Protein AF-A0A660PBT2-F1 (afdb_monomer)

Solvent-accessible surface area (backbone atoms only — not comparable to full-atom values): 9672 Å² total; per-residue (Å²): 134,88,85,89,77,84,87,72,85,77,88,74,72,76,68,72,79,71,69,75,68,74,78,84,64,90,79,69,83,82,86,80,59,94,47,61,68,48,78,77,46,76,43,75,43,94,53,51,32,32,40,33,37,34,35,23,51,47,51,82,91,56,85,65,24,87,35,78,47,79,46,64,66,68,56,82,66,53,62,42,23,28,67,65,77,88,58,73,48,76,65,19,50,52,43,50,53,28,32,79,67,71,78,39,70,79,58,74,47,63,26,38,22,74,86,74,74,42,80,37,44,43,15,41,12,26,76,41,75,70,54,66,53,76,65,25,50,54,46,50,54,29,34,81,69,67,74,33,96,66,76,29,65,34,90,56,42,99

Sequence (158 aa):
MKITGLILFIMFYLTAISSAQPPDTLWTGAYGGNDAEQGWAVQQTSGGGYVIAGYTLSFGAGIRDVYLVRVGYPCDYVPGDINGDDNVMGNDVTYGVRYFKGIGPQPPDSCWNDSTSSWLYSAGDVNGSCTFMGNDITFLVGYFKGCNPEILWCPQTP

Radius of gyration: 25.02 Å; Cα contacts (8 Å, |Δi|>4): 255; chains: 1; bounding box: 71×41×83 Å

Mean predicted aligned error: 12.57 Å

pLDDT: mean 84.74, std 16.57, range [39.84, 98.56]

Nearest PDB structures (foldseek):
  7coc-assembly1_A  TM=2.942E-01  e=2.340E+00  Homo sapiens
  4ycx-assembly1_A  TM=2.358E-01  e=1.720E+00  Homo sapiens
  7coa-assembly1_A  TM=2.779E-01  e=3.830E+00  Homo sapiens
  7ktk-assembly1_A  TM=2.520E-01  e=4.606E+00  Homo sapiens

Structure (mmCIF, N/CA/C/O backbone):
data_AF-A0A660PBT2-F1
#
_entry.id   AF-A0A660PBT2-F1
#
loop_
_atom_site.group_PDB
_atom_site.id
_atom_site.type_symbol
_atom_site.label_atom_id
_atom_site.label_alt_id
_atom_site.label_comp_id
_atom_site.label_asym_id
_atom_site.label_entity_id
_atom_site.label_seq_id
_atom_site.pdbx_PDB_ins_code
_atom_site.Cartn_x
_atom_site.Cartn_y
_atom_site.Cartn_z
_atom_site.occupancy
_atom_site.B_iso_or_equiv
_atom_site.auth_seq_id
_atom_site.auth_comp_id
_atom_site.auth_asym_id
_atom_site.auth_atom_id
_atom_site.pdbx_PDB_model_num
ATOM 1 N N . MET A 1 1 ? 48.757 -25.153 51.890 1.00 39.84 1 MET A N 1
ATOM 2 C CA . MET A 1 1 ? 48.231 -26.469 51.468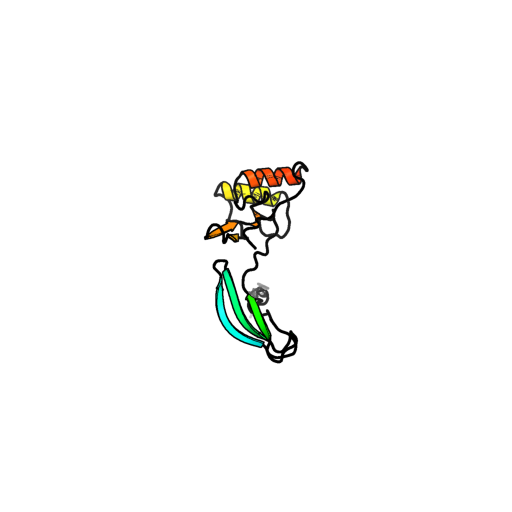 1.00 39.84 1 MET A CA 1
ATOM 3 C C . MET A 1 1 ? 46.741 -26.526 51.788 1.00 39.84 1 MET A C 1
ATOM 5 O O . MET A 1 1 ? 46.449 -26.717 52.953 1.00 39.84 1 MET A O 1
ATOM 9 N N . LYS A 1 2 ? 45.884 -26.363 50.754 1.00 41.84 2 LYS A N 1
ATOM 10 C CA . LYS A 1 2 ? 44.447 -26.744 50.629 1.00 41.84 2 LYS A CA 1
ATOM 11 C C . LYS A 1 2 ? 43.485 -26.100 51.671 1.00 41.84 2 LYS A C 1
ATOM 13 O O . LYS A 1 2 ? 43.839 -25.979 52.824 1.00 41.84 2 LYS A O 1
ATOM 18 N N . ILE A 1 3 ? 42.264 -25.636 51.400 1.00 47.97 3 ILE A N 1
ATOM 19 C CA . ILE A 1 3 ? 41.203 -26.031 50.466 1.00 47.97 3 ILE A CA 1
ATOM 20 C C . ILE A 1 3 ? 40.334 -24.774 50.213 1.00 47.97 3 ILE A C 1
ATOM 22 O O . ILE A 1 3 ? 39.713 -24.277 51.145 1.00 47.97 3 ILE A O 1
ATOM 26 N N . THR A 1 4 ? 40.233 -24.286 48.977 1.00 51.09 4 THR A N 1
ATOM 27 C CA . THR A 1 4 ? 39.098 -23.460 48.511 1.00 51.09 4 THR A CA 1
ATOM 28 C C . THR A 1 4 ? 38.606 -24.077 47.212 1.00 51.09 4 THR A C 1
ATOM 30 O O . THR A 1 4 ? 38.947 -23.665 46.108 1.00 51.09 4 THR A O 1
ATOM 33 N N . GLY A 1 5 ? 37.886 -25.185 47.363 1.00 44.69 5 GLY A N 1
ATOM 34 C CA . GLY A 1 5 ? 37.136 -25.779 46.273 1.00 44.69 5 GLY A CA 1
ATOM 35 C C . GLY A 1 5 ? 35.812 -25.048 46.073 1.00 44.69 5 GLY A C 1
ATOM 36 O O . GLY A 1 5 ? 35.212 -24.559 47.025 1.00 44.69 5 GLY A O 1
ATOM 37 N N . LEU A 1 6 ? 35.330 -25.126 44.835 1.00 48.94 6 LEU A N 1
ATOM 38 C CA . LEU A 1 6 ? 33.913 -25.337 44.555 1.00 48.94 6 LEU A CA 1
ATOM 39 C C . LEU A 1 6 ? 32.977 -24.115 44.653 1.00 48.94 6 LEU A C 1
ATOM 41 O O . LEU A 1 6 ? 31.923 -24.191 45.271 1.00 48.94 6 LEU A O 1
ATOM 45 N N . ILE A 1 7 ? 33.276 -23.041 43.917 1.00 52.88 7 ILE A N 1
ATOM 46 C CA . ILE A 1 7 ? 32.208 -22.336 43.180 1.00 52.88 7 ILE A CA 1
ATOM 47 C C . ILE A 1 7 ? 32.493 -22.532 41.694 1.00 52.88 7 ILE A C 1
ATOM 49 O O . ILE A 1 7 ? 33.157 -21.764 41.005 1.00 52.88 7 ILE A O 1
ATOM 53 N N . LEU A 1 8 ? 32.068 -23.719 41.290 1.00 43.28 8 LEU A N 1
ATOM 54 C CA . LEU A 1 8 ? 31.865 -24.212 39.948 1.00 43.28 8 LEU A CA 1
ATOM 55 C C . LEU A 1 8 ? 30.892 -23.279 39.200 1.00 43.28 8 LEU A C 1
ATOM 57 O O . LEU A 1 8 ? 29.884 -22.898 39.781 1.00 43.28 8 LEU A O 1
ATOM 61 N N . PHE A 1 9 ? 31.166 -23.023 37.913 1.00 48.69 9 PHE A N 1
ATOM 62 C CA . PHE A 1 9 ? 30.182 -22.652 36.881 1.00 48.69 9 PHE A CA 1
ATOM 63 C C . PHE A 1 9 ? 29.418 -21.345 37.164 1.00 48.69 9 PHE A C 1
ATOM 65 O O . PHE A 1 9 ? 28.465 -21.294 37.922 1.00 48.69 9 PHE A O 1
ATOM 72 N N . ILE A 1 10 ? 29.742 -20.231 36.524 1.00 51.91 10 ILE A N 1
ATOM 73 C CA . ILE A 1 10 ? 29.279 -19.955 35.165 1.00 51.91 10 ILE A CA 1
ATOM 74 C C . ILE A 1 10 ? 30.181 -18.823 34.658 1.00 51.91 10 ILE A C 1
ATOM 76 O O . ILE A 1 10 ? 30.029 -17.659 35.022 1.00 51.91 10 ILE A O 1
ATOM 80 N N . MET A 1 11 ? 31.148 -19.173 33.812 1.00 54.03 11 MET A N 1
ATOM 81 C CA . MET A 1 11 ? 31.610 -18.250 32.783 1.00 54.03 11 MET A CA 1
ATOM 82 C C . MET A 1 11 ? 30.399 -18.025 31.878 1.00 54.03 11 MET A C 1
ATOM 84 O O . MET A 1 11 ? 30.191 -18.773 30.924 1.00 54.03 11 MET A O 1
ATOM 88 N N . PHE A 1 12 ? 29.556 -17.044 32.206 1.00 52.22 12 PHE A N 1
ATOM 89 C CA . PHE A 1 12 ? 28.614 -16.502 31.238 1.00 52.22 12 PHE A CA 1
ATOM 90 C C . PHE A 1 12 ? 29.477 -15.694 30.271 1.00 52.22 12 PHE A C 1
ATOM 92 O O . PHE A 1 12 ? 29.606 -14.476 30.373 1.00 52.22 12 PHE A O 1
ATOM 99 N N . TYR A 1 13 ? 30.146 -16.403 29.358 1.00 48.06 13 TYR A N 1
ATOM 100 C CA . TYR A 1 13 ? 30.407 -15.834 28.054 1.00 48.06 13 TYR A CA 1
ATOM 101 C C . TYR A 1 13 ? 29.027 -15.411 27.571 1.00 48.06 13 TYR A C 1
ATOM 103 O O . TYR A 1 13 ? 28.220 -16.253 27.181 1.00 48.06 13 TYR A O 1
ATOM 111 N N . LEU A 1 14 ? 28.725 -14.115 27.666 1.00 51.47 14 LEU A N 1
ATOM 112 C CA . LEU A 1 14 ? 27.764 -13.513 26.766 1.00 51.47 14 LEU A CA 1
ATOM 113 C C . LEU A 1 14 ? 28.344 -13.768 25.378 1.00 51.47 14 LEU A C 1
ATOM 115 O O . LEU A 1 14 ? 29.091 -12.958 24.836 1.00 51.47 14 LEU A O 1
ATOM 119 N N . THR A 1 15 ? 28.043 -14.937 24.812 1.00 54.66 15 THR A N 1
ATOM 120 C CA . THR A 1 15 ? 27.916 -15.039 23.375 1.00 54.66 15 THR A CA 1
ATOM 121 C C . THR A 1 15 ? 26.881 -13.982 23.075 1.00 54.66 15 THR A C 1
ATOM 123 O O . THR A 1 15 ? 25.715 -14.138 23.446 1.00 54.66 15 THR A O 1
ATOM 126 N N . ALA A 1 16 ? 27.336 -12.852 22.533 1.00 57.62 16 ALA A N 1
ATOM 127 C CA . ALA A 1 16 ? 26.450 -11.939 21.856 1.00 57.62 16 ALA A CA 1
ATOM 128 C C . ALA A 1 16 ? 25.537 -12.839 21.031 1.00 57.62 16 ALA A C 1
ATOM 130 O O . ALA A 1 16 ? 26.016 -13.613 20.196 1.00 57.62 16 ALA A O 1
ATOM 131 N N . ILE 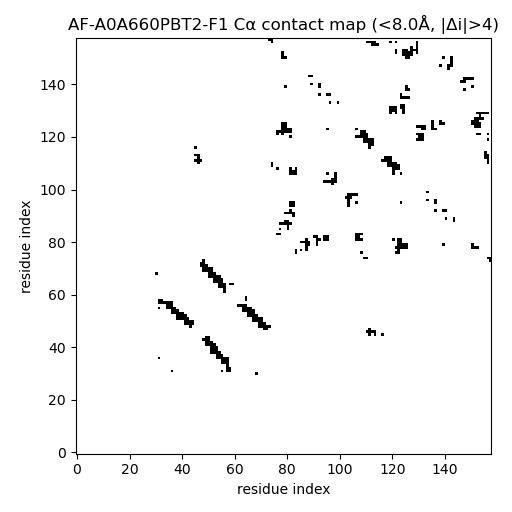A 1 17 ? 24.248 -12.834 21.361 1.00 59.53 17 ILE A N 1
ATOM 132 C CA . ILE A 1 17 ? 23.252 -13.346 20.446 1.00 59.53 17 ILE A CA 1
ATOM 133 C C . ILE A 1 17 ? 23.421 -12.393 19.274 1.00 59.53 17 ILE A C 1
ATOM 135 O O . ILE A 1 17 ? 22.925 -11.269 19.304 1.00 59.53 17 ILE A O 1
ATOM 139 N N . SER A 1 18 ? 24.247 -12.784 18.303 1.00 56.50 18 SER A N 1
ATOM 140 C CA . SER A 1 18 ? 24.145 -12.243 16.969 1.00 56.50 18 SER A CA 1
ATOM 141 C C . SER A 1 18 ? 22.731 -12.628 16.594 1.00 56.50 18 SER A C 1
ATOM 143 O O . SER A 1 18 ? 22.460 -13.769 16.229 1.00 56.50 18 SER A O 1
ATOM 145 N N . SER A 1 19 ? 21.797 -11.697 16.782 1.00 54.41 19 SER A N 1
ATOM 146 C CA . SER A 1 19 ? 20.643 -11.685 15.919 1.00 54.41 19 SER A CA 1
ATOM 147 C C . SER A 1 19 ? 21.266 -11.672 14.533 1.00 54.41 19 SER A C 1
ATOM 149 O O . SER A 1 19 ? 21.976 -10.732 14.165 1.00 54.41 19 SER A O 1
ATOM 151 N N . ALA A 1 20 ? 21.156 -12.794 13.826 1.00 57.06 20 ALA A N 1
ATOM 1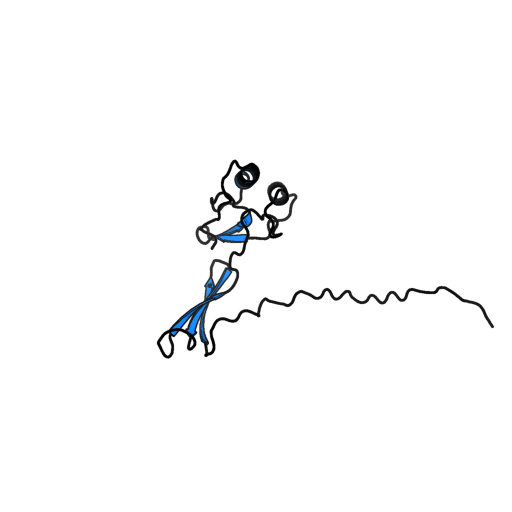52 C CA . ALA A 1 20 ? 21.322 -12.767 12.395 1.00 57.06 20 ALA A CA 1
ATOM 153 C C . ALA A 1 20 ? 20.294 -11.731 11.953 1.00 57.06 20 ALA A C 1
ATOM 155 O O . ALA A 1 20 ? 19.091 -11.981 12.029 1.00 57.06 20 ALA A O 1
ATOM 156 N N . GLN A 1 21 ? 20.756 -10.515 11.660 1.00 52.41 21 GLN A N 1
ATOM 157 C CA . GLN A 1 21 ? 19.900 -9.564 10.985 1.00 52.41 21 GLN A CA 1
ATOM 158 C C . GLN A 1 21 ? 19.458 -10.293 9.715 1.00 52.41 21 GLN A C 1
ATOM 160 O O . GLN A 1 21 ? 20.313 -10.934 9.082 1.00 52.41 21 GLN A O 1
ATOM 165 N N . PRO A 1 22 ? 18.155 -10.304 9.388 1.00 55.53 22 PRO A N 1
ATOM 166 C CA . PRO A 1 22 ? 17.732 -10.831 8.102 1.00 55.53 22 PRO A CA 1
ATOM 167 C C . PRO A 1 22 ? 18.623 -10.197 7.022 1.00 55.53 22 PRO A C 1
ATOM 169 O O . PRO A 1 22 ? 19.044 -9.047 7.200 1.00 55.53 22 PRO A O 1
ATOM 172 N N . PRO A 1 23 ? 18.997 -10.943 5.966 1.00 55.22 23 PRO A N 1
ATOM 173 C CA . PRO A 1 23 ? 19.828 -10.402 4.901 1.00 55.22 23 PRO A CA 1
ATOM 174 C C . PRO A 1 23 ? 19.301 -9.030 4.484 1.00 55.22 23 PRO A C 1
ATOM 176 O O . PRO A 1 23 ? 18.091 -8.870 4.346 1.00 55.22 23 PRO A O 1
ATOM 179 N N . ASP A 1 24 ? 20.186 -8.050 4.314 1.00 58.38 24 ASP A N 1
ATOM 180 C CA . ASP A 1 24 ? 19.798 -6.756 3.759 1.00 58.38 24 ASP A CA 1
ATOM 181 C C . ASP A 1 24 ? 19.334 -6.980 2.311 1.00 58.38 24 ASP A C 1
ATOM 183 O O . ASP A 1 24 ? 20.136 -7.081 1.381 1.00 58.38 24 ASP A O 1
ATOM 187 N N . THR A 1 25 ? 18.026 -7.165 2.133 1.00 61.84 25 THR A N 1
ATOM 188 C CA . THR A 1 25 ? 17.387 -7.407 0.835 1.00 61.84 25 THR A CA 1
ATOM 189 C C . THR A 1 25 ? 17.145 -6.112 0.067 1.00 61.84 25 THR A C 1
ATOM 191 O O . THR A 1 25 ? 16.600 -6.150 -1.033 1.00 61.84 25 THR A O 1
ATOM 194 N N . LEU A 1 26 ? 17.562 -4.957 0.603 1.00 61.28 26 LEU A N 1
ATOM 195 C CA . LEU A 1 26 ? 17.314 -3.648 -0.003 1.00 61.28 26 LEU A CA 1
ATOM 196 C C . LEU A 1 26 ? 17.986 -3.496 -1.384 1.00 61.28 26 LEU A C 1
ATOM 198 O O . LEU A 1 26 ? 17.550 -2.683 -2.194 1.00 61.28 26 LEU A O 1
ATOM 202 N N . TRP A 1 27 ? 19.014 -4.302 -1.678 1.00 72.31 27 TRP A N 1
ATOM 203 C CA . TRP A 1 27 ? 19.817 -4.228 -2.908 1.00 72.31 27 TRP A CA 1
ATOM 204 C C . TRP A 1 27 ? 19.832 -5.514 -3.742 1.00 72.31 27 TRP A C 1
ATOM 206 O O . TRP A 1 27 ? 20.752 -5.732 -4.528 1.00 72.31 27 TRP A O 1
ATOM 216 N N . THR A 1 28 ? 18.838 -6.389 -3.585 1.00 73.25 28 THR A N 1
ATOM 217 C CA . THR A 1 28 ? 18.826 -7.693 -4.276 1.00 73.25 28 THR A CA 1
ATOM 218 C C . THR A 1 28 ? 17.975 -7.725 -5.548 1.00 73.25 28 THR A C 1
ATOM 220 O O . THR A 1 28 ? 17.959 -8.741 -6.240 1.00 73.25 28 THR A O 1
ATOM 223 N N . GLY A 1 29 ? 17.288 -6.631 -5.893 1.00 75.19 29 GLY A N 1
ATOM 224 C CA . GLY A 1 29 ? 16.464 -6.548 -7.101 1.00 75.19 29 GLY A CA 1
ATOM 225 C C . GLY A 1 29 ? 17.293 -6.414 -8.383 1.00 75.19 29 GLY A C 1
ATOM 226 O O . GLY A 1 29 ? 18.130 -5.520 -8.492 1.00 75.19 29 GLY A O 1
ATOM 227 N N . ALA A 1 30 ? 17.017 -7.264 -9.374 1.00 86.62 30 ALA A N 1
ATOM 228 C CA . ALA A 1 30 ? 17.562 -7.161 -10.727 1.00 86.62 30 ALA A CA 1
ATOM 229 C C . ALA A 1 30 ? 16.426 -6.909 -11.730 1.00 86.62 30 ALA A C 1
ATOM 231 O O . ALA A 1 30 ? 15.392 -7.573 -11.680 1.00 86.62 30 ALA A O 1
ATOM 232 N N . TYR A 1 31 ? 16.631 -5.955 -12.639 1.00 87.69 31 TYR A N 1
ATOM 233 C CA . TYR A 1 31 ? 15.662 -5.563 -13.664 1.00 87.69 31 TYR A CA 1
ATOM 234 C C . TYR A 1 31 ? 16.343 -5.640 -15.025 1.00 87.69 31 TYR A C 1
ATOM 236 O O . TYR A 1 31 ? 17.301 -4.910 -15.267 1.00 87.69 31 TYR A O 1
ATOM 244 N N . GLY A 1 32 ? 15.872 -6.531 -15.890 1.00 92.00 32 GLY A N 1
ATOM 245 C CA . GLY A 1 32 ? 16.573 -6.872 -17.124 1.00 92.00 32 GLY A CA 1
ATOM 246 C C . GLY A 1 32 ? 16.421 -8.345 -17.477 1.00 92.00 32 GLY A C 1
ATOM 247 O O . GLY A 1 32 ? 15.690 -9.079 -16.806 1.00 92.00 32 GLY A O 1
ATOM 248 N N . GLY A 1 33 ? 17.101 -8.762 -18.541 1.00 92.44 33 GLY A N 1
ATOM 249 C CA . GLY A 1 33 ? 17.176 -10.160 -18.968 1.00 92.44 33 GLY A CA 1
ATOM 250 C C . GLY A 1 33 ? 18.620 -10.644 -19.079 1.00 92.44 33 GLY A C 1
ATOM 251 O O . GLY A 1 33 ? 19.436 -10.384 -18.202 1.00 92.44 33 GLY A O 1
ATOM 252 N N . ASN A 1 34 ? 18.922 -11.411 -20.127 1.00 94.19 34 ASN A N 1
ATOM 253 C CA . ASN A 1 34 ? 20.245 -12.022 -20.304 1.00 94.19 34 ASN A CA 1
ATOM 254 C C . ASN A 1 34 ? 21.279 -11.087 -20.952 1.00 94.19 34 ASN 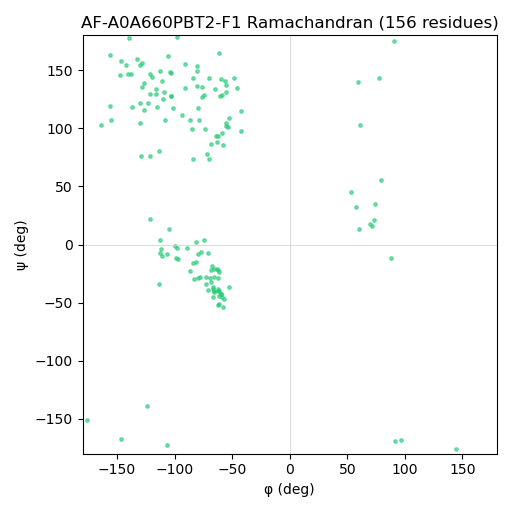A C 1
ATOM 256 O O . ASN A 1 34 ? 22.471 -11.392 -20.912 1.00 94.19 34 ASN A O 1
ATOM 260 N N . ASP A 1 35 ? 20.830 -9.991 -21.561 1.00 94.75 35 ASP A N 1
ATOM 261 C CA . ASP A 1 35 ? 21.671 -9.000 -22.226 1.00 94.75 35 ASP A CA 1
ATOM 262 C C . ASP A 1 35 ? 21.750 -7.710 -21.388 1.00 94.75 35 ASP A C 1
ATOM 264 O O . ASP A 1 35 ? 21.337 -7.679 -20.234 1.00 94.75 35 ASP A O 1
ATOM 268 N N . ALA A 1 36 ? 22.357 -6.643 -21.921 1.00 93.81 36 ALA A N 1
ATOM 269 C CA . ALA A 1 36 ? 22.621 -5.434 -21.140 1.00 93.81 36 ALA A CA 1
ATOM 270 C C . ALA A 1 36 ? 21.430 -4.462 -21.071 1.00 93.81 36 ALA A C 1
ATOM 272 O O . ALA A 1 36 ? 20.771 -4.169 -22.070 1.00 93.81 36 ALA A O 1
ATOM 273 N N . GLU A 1 37 ? 21.258 -3.832 -19.913 1.00 95.69 37 GLU A N 1
ATOM 274 C CA . GLU A 1 37 ? 20.399 -2.668 -19.702 1.00 95.69 37 GLU A CA 1
ATOM 275 C C . GLU A 1 37 ? 21.236 -1.431 -19.383 1.00 95.69 37 GLU A C 1
ATOM 277 O O . GLU A 1 37 ? 22.296 -1.504 -18.758 1.00 95.69 37 GLU A O 1
ATOM 282 N N . GLN A 1 38 ? 20.737 -0.260 -19.777 1.00 95.25 38 GLN A N 1
ATOM 283 C CA . GLN A 1 38 ? 21.345 1.004 -19.385 1.00 95.25 38 GLN A CA 1
ATOM 284 C C . GLN A 1 38 ? 20.279 2.022 -18.988 1.00 95.25 38 GLN A C 1
ATOM 286 O O . GLN A 1 38 ? 19.476 2.437 -19.821 1.00 95.25 38 GLN A O 1
ATOM 291 N N . GLY A 1 39 ? 20.319 2.473 -17.732 1.00 95.06 39 GLY A N 1
ATOM 292 C CA . GLY A 1 39 ? 19.531 3.607 -17.240 1.00 95.06 39 GLY A CA 1
ATOM 293 C C . GLY A 1 39 ? 20.178 4.947 -17.603 1.00 95.06 39 GLY A C 1
ATOM 294 O O . GLY A 1 39 ? 21.393 5.106 -17.490 1.00 95.06 39 GLY A O 1
ATOM 295 N N . TRP A 1 40 ? 19.378 5.907 -18.065 1.00 96.38 40 TRP A N 1
ATOM 296 C CA . TRP A 1 40 ? 19.813 7.250 -18.482 1.00 96.38 40 TRP A CA 1
ATOM 297 C C . TRP A 1 40 ? 19.274 8.357 -17.584 1.00 96.38 40 TRP A C 1
ATOM 299 O O . TRP A 1 40 ? 19.949 9.361 -17.371 1.00 96.38 40 TRP A O 1
ATOM 309 N N . ALA A 1 41 ? 18.061 8.184 -17.072 1.00 96.56 41 ALA A N 1
ATOM 310 C CA . ALA A 1 41 ? 17.427 9.141 -16.186 1.00 96.56 41 ALA A CA 1
ATOM 311 C C . ALA A 1 41 ? 16.730 8.406 -15.049 1.00 96.56 41 ALA A C 1
ATOM 313 O O . ALA A 1 41 ? 16.194 7.315 -15.240 1.00 96.56 41 ALA A O 1
ATOM 314 N N . VAL A 1 42 ? 16.725 9.035 -13.880 1.00 94.56 42 VAL A N 1
ATOM 315 C CA . VAL A 1 42 ? 15.961 8.597 -12.719 1.00 94.56 42 VAL A CA 1
ATOM 316 C C . VAL A 1 42 ? 15.146 9.774 -12.207 1.00 94.56 42 VAL A C 1
ATOM 318 O O . VAL A 1 42 ? 15.652 10.891 -12.109 1.00 94.56 42 VAL A O 1
ATOM 321 N N . GLN A 1 43 ? 13.884 9.520 -11.892 1.00 94.06 43 GLN A N 1
ATOM 322 C CA . GLN A 1 43 ? 12.972 10.496 -11.317 1.00 94.06 43 GLN A CA 1
ATOM 323 C C . GLN A 1 43 ? 12.315 9.873 -10.094 1.00 94.06 43 GLN A C 1
ATOM 325 O O . GLN A 1 43 ? 11.660 8.841 -10.211 1.00 94.06 43 GLN A O 1
ATOM 330 N N . GLN A 1 44 ? 12.472 10.496 -8.927 1.00 86.94 44 GLN A N 1
ATOM 331 C CA . GLN A 1 44 ? 11.719 10.092 -7.744 1.00 86.94 44 GLN A CA 1
ATOM 332 C C . GLN A 1 44 ? 10.229 10.350 -7.984 1.00 86.94 44 GLN A C 1
ATOM 334 O O . GLN A 1 44 ? 9.858 11.417 -8.489 1.00 86.94 44 GLN A O 1
ATOM 339 N N . THR A 1 45 ? 9.390 9.376 -7.647 1.00 79.94 45 THR A N 1
ATOM 340 C CA . THR A 1 45 ? 7.932 9.511 -7.691 1.00 79.94 45 THR A CA 1
ATOM 341 C C . THR A 1 45 ? 7.441 10.242 -6.447 1.00 79.94 45 THR A C 1
ATOM 343 O O . THR A 1 45 ? 8.022 10.115 -5.367 1.00 79.94 45 THR A O 1
ATOM 346 N N . SER A 1 46 ? 6.340 10.988 -6.582 1.00 68.69 46 SER A N 1
ATOM 347 C CA . SER A 1 46 ? 5.615 11.562 -5.437 1.00 68.69 46 SER A CA 1
ATOM 348 C C . SER A 1 46 ? 5.270 10.487 -4.408 1.00 68.69 46 SER A C 1
ATOM 350 O O . SER A 1 46 ? 5.385 10.732 -3.212 1.00 68.69 46 SER A O 1
ATOM 352 N N . GLY A 1 47 ? 4.947 9.283 -4.897 1.00 60.34 47 GLY A N 1
ATOM 353 C CA . GLY A 1 47 ? 4.535 8.142 -4.092 1.00 60.34 47 GLY A CA 1
ATOM 354 C C . GLY A 1 47 ? 5.585 7.400 -3.283 1.00 60.34 47 GLY A C 1
ATOM 355 O O . GLY A 1 47 ? 5.268 6.389 -2.669 1.00 60.34 47 GLY A O 1
ATOM 356 N N . GLY A 1 48 ? 6.829 7.874 -3.283 1.00 67.94 48 GLY A N 1
ATOM 357 C CA . GLY A 1 48 ? 7.948 7.050 -2.847 1.00 67.94 48 GLY A CA 1
ATOM 358 C C . GLY A 1 48 ? 8.340 6.061 -3.946 1.00 67.94 48 GLY A C 1
ATOM 359 O O . GLY A 1 48 ? 7.518 5.590 -4.732 1.00 67.94 48 GLY A O 1
ATOM 360 N N . GLY A 1 49 ? 9.642 5.821 -4.063 1.00 79.75 49 GLY A N 1
ATOM 361 C CA . GLY A 1 49 ? 10.227 5.114 -5.197 1.00 79.75 49 GLY A CA 1
ATOM 362 C C . GLY A 1 49 ? 10.663 6.023 -6.344 1.00 79.75 49 GLY A C 1
ATOM 363 O O . GLY A 1 49 ? 10.806 7.238 -6.197 1.00 79.75 49 GLY A O 1
ATOM 364 N N . TYR A 1 50 ? 10.980 5.401 -7.474 1.00 86.69 50 TYR A N 1
ATOM 365 C CA . TYR A 1 50 ? 11.668 5.997 -8.603 1.00 86.69 50 TYR A CA 1
ATOM 366 C C . TYR A 1 50 ? 11.197 5.374 -9.912 1.00 86.69 50 TYR A C 1
ATOM 368 O O . TYR A 1 50 ? 10.953 4.173 -10.001 1.00 86.69 50 TYR A O 1
ATOM 376 N N . VAL A 1 51 ? 11.146 6.187 -10.957 1.00 91.06 51 VAL A N 1
ATOM 377 C CA . VAL A 1 51 ? 11.084 5.728 -12.342 1.00 91.06 51 VAL A CA 1
ATOM 378 C C . VAL A 1 51 ? 12.464 5.906 -12.954 1.00 91.06 51 VAL A C 1
ATOM 380 O O . VAL A 1 51 ? 13.045 6.988 -12.889 1.00 91.06 51 VAL A O 1
ATOM 383 N N . ILE A 1 52 ? 12.981 4.843 -13.552 1.00 94.06 52 ILE A N 1
ATOM 384 C CA . ILE A 1 52 ? 14.236 4.801 -14.288 1.00 94.06 52 ILE A CA 1
ATOM 385 C C . ILE A 1 52 ? 13.887 4.625 -15.763 1.00 94.06 52 ILE A C 1
ATOM 387 O O . ILE A 1 52 ? 13.177 3.691 -16.135 1.00 94.06 52 ILE A O 1
ATOM 391 N N . ALA A 1 53 ? 14.383 5.525 -16.605 1.00 96.75 53 ALA A N 1
ATOM 392 C CA . ALA A 1 53 ? 14.226 5.456 -18.051 1.00 96.75 53 ALA A CA 1
ATOM 393 C C . ALA A 1 53 ? 15.574 5.167 -18.709 1.00 96.75 53 ALA A C 1
ATOM 395 O O . ALA A 1 53 ? 16.604 5.717 -18.306 1.00 96.75 53 ALA A O 1
ATOM 396 N N . GLY A 1 54 ? 15.566 4.327 -19.737 1.00 96.62 54 GLY A N 1
ATOM 397 C CA . GLY A 1 54 ? 16.771 3.900 -20.427 1.00 96.62 54 GLY A CA 1
ATOM 398 C C . GLY A 1 54 ? 16.469 3.013 -21.626 1.00 96.62 54 GLY A C 1
ATOM 399 O O . GLY A 1 54 ? 15.405 3.126 -22.241 1.00 96.62 54 GLY A O 1
ATOM 400 N N . TYR A 1 55 ? 17.404 2.124 -21.948 1.00 96.25 55 TYR A N 1
ATOM 401 C CA . TYR A 1 55 ? 17.196 1.094 -22.959 1.00 96.25 55 TYR A CA 1
ATOM 402 C C . TYR A 1 55 ? 17.536 -0.301 -22.431 1.00 96.25 55 TYR A C 1
ATOM 404 O O . TYR A 1 55 ? 18.343 -0.455 -21.511 1.00 96.25 55 TYR A O 1
ATOM 412 N N . THR A 1 56 ? 16.945 -1.311 -23.061 1.00 97.12 56 THR A N 1
ATOM 413 C CA . THR A 1 56 ? 17.258 -2.730 -22.864 1.00 97.12 56 THR A CA 1
ATOM 414 C C . THR A 1 56 ? 17.737 -3.344 -24.178 1.00 97.12 56 THR A C 1
ATOM 416 O O . THR A 1 56 ? 17.287 -2.954 -25.259 1.00 97.12 56 THR A O 1
ATOM 419 N N . LEU A 1 57 ? 18.696 -4.263 -24.074 1.00 96.38 57 LEU A N 1
ATOM 420 C CA . LEU A 1 57 ? 19.075 -5.195 -25.138 1.00 96.38 57 LEU A CA 1
ATOM 421 C C . LEU A 1 57 ? 18.386 -6.559 -24.967 1.00 96.38 57 LEU A C 1
ATOM 423 O O . LEU A 1 57 ? 18.421 -7.372 -25.881 1.00 96.38 57 LEU A O 1
ATOM 427 N N . SER A 1 58 ? 17.783 -6.808 -23.800 1.00 95.00 58 SER A N 1
ATOM 428 C CA . SER A 1 58 ? 17.227 -8.108 -23.414 1.00 95.00 58 SER A CA 1
ATOM 429 C C . SER A 1 58 ? 15.794 -8.340 -23.878 1.00 95.00 58 SER A C 1
ATOM 431 O O . SER A 1 58 ? 15.340 -9.483 -23.936 1.00 95.00 58 SER A O 1
ATOM 433 N N . PHE A 1 59 ? 15.047 -7.270 -24.148 1.00 92.88 59 PHE A N 1
ATOM 434 C CA . PHE A 1 59 ? 13.631 -7.328 -24.504 1.00 92.88 59 PHE A CA 1
ATOM 435 C C . PHE A 1 59 ? 13.355 -6.518 -25.769 1.00 92.88 59 PHE A C 1
ATOM 437 O O . PHE A 1 59 ? 14.038 -5.535 -26.032 1.00 92.88 59 PHE A O 1
ATOM 444 N N . GLY A 1 60 ? 12.293 -6.885 -26.490 1.00 89.88 60 GLY A N 1
ATOM 445 C CA . GLY A 1 60 ? 11.840 -6.176 -27.686 1.00 89.88 60 GLY A CA 1
ATOM 446 C C . GLY A 1 60 ? 12.345 -6.789 -28.994 1.00 89.88 60 GLY A C 1
ATOM 447 O O . GLY A 1 60 ? 12.782 -7.938 -29.031 1.00 89.88 60 GLY A O 1
ATOM 448 N N . ALA A 1 61 ? 12.165 -6.053 -30.091 1.00 86.94 61 ALA A N 1
ATOM 449 C CA . ALA A 1 61 ? 12.482 -6.509 -31.450 1.00 86.94 61 ALA A CA 1
ATOM 450 C C . ALA A 1 61 ? 13.655 -5.738 -32.079 1.00 86.94 61 ALA A C 1
ATOM 452 O O . ALA A 1 61 ? 14.091 -6.073 -33.184 1.00 86.94 61 ALA A O 1
ATOM 453 N N . GLY A 1 62 ? 14.128 -4.681 -31.419 1.00 87.31 62 GLY A N 1
ATOM 454 C CA . GLY A 1 62 ? 15.228 -3.844 -31.864 1.00 87.31 62 GLY A CA 1
ATOM 455 C C . GLY A 1 62 ? 16.554 -4.219 -31.209 1.00 87.31 62 GLY A C 1
ATOM 456 O O . GLY A 1 62 ? 16.654 -5.098 -30.364 1.00 87.31 62 GLY A O 1
ATOM 457 N N . ILE A 1 63 ? 17.608 -3.506 -31.611 1.00 86.69 63 ILE A N 1
ATOM 458 C CA . ILE A 1 63 ? 18.927 -3.597 -30.966 1.00 86.69 63 ILE A CA 1
ATOM 459 C C . ILE A 1 63 ? 19.024 -2.754 -29.694 1.00 86.69 63 ILE A C 1
ATOM 461 O O . ILE A 1 63 ? 20.009 -2.879 -28.991 1.00 86.69 63 ILE A O 1
ATOM 465 N N . ARG A 1 64 ? 18.092 -1.827 -29.457 1.00 93.69 64 ARG A N 1
ATOM 466 C CA . ARG A 1 64 ? 17.942 -1.011 -28.244 1.00 93.69 64 ARG A CA 1
ATOM 467 C C . ARG A 1 64 ? 16.484 -0.595 -28.180 1.00 93.69 64 ARG A C 1
ATOM 469 O O . ARG A 1 64 ? 16.068 0.258 -28.965 1.00 93.69 64 ARG A O 1
ATOM 476 N N . ASP A 1 65 ? 15.739 -1.180 -27.260 1.00 95.69 65 ASP A N 1
ATOM 477 C CA . ASP A 1 65 ? 14.337 -0.843 -27.045 1.00 95.69 65 ASP A CA 1
ATOM 478 C C . ASP A 1 65 ? 14.185 0.012 -25.786 1.00 95.69 65 ASP A C 1
ATOM 480 O O . ASP A 1 65 ? 14.971 -0.102 -24.843 1.00 95.69 65 ASP A O 1
ATOM 484 N N . VAL A 1 66 ? 13.197 0.911 -25.781 1.00 94.62 66 VAL A N 1
ATOM 485 C CA . VAL A 1 66 ? 12.913 1.762 -24.617 1.00 94.62 66 VAL A CA 1
ATOM 486 C C . VAL A 1 66 ? 12.560 0.872 -23.432 1.00 94.62 66 VAL A C 1
ATOM 488 O O . VAL A 1 66 ? 11.659 0.040 -23.525 1.00 94.62 66 VAL A O 1
ATOM 491 N N . TYR A 1 67 ? 13.241 1.088 -22.309 1.00 94.62 67 TYR A N 1
ATOM 492 C CA . TYR A 1 67 ? 12.985 0.364 -21.073 1.00 94.62 67 TYR A CA 1
ATOM 493 C C . TYR A 1 67 ? 12.665 1.346 -19.951 1.00 94.62 67 TYR A C 1
ATOM 495 O O . TYR A 1 67 ? 13.447 2.255 -19.656 1.00 94.62 67 TYR A O 1
ATOM 503 N N . LEU A 1 68 ? 11.482 1.179 -19.363 1.00 92.94 68 LEU A N 1
ATOM 50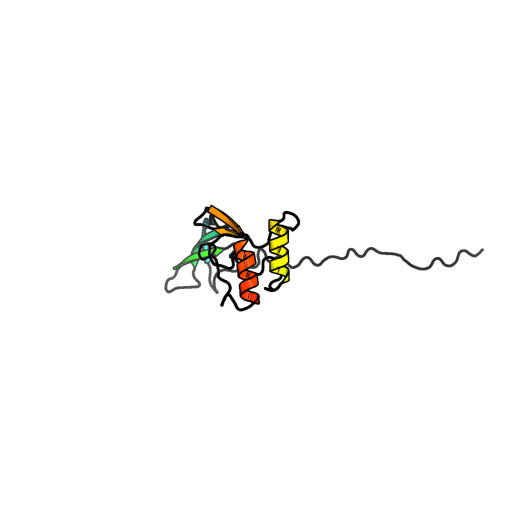4 C CA . LEU A 1 68 ? 10.998 1.969 -18.242 1.00 92.94 68 LEU A CA 1
ATOM 505 C C . LEU A 1 68 ? 10.848 1.037 -17.042 1.00 92.94 68 LEU A C 1
ATOM 507 O O . LEU A 1 68 ? 10.067 0.088 -17.090 1.00 92.94 68 LEU A O 1
ATOM 511 N N . VAL A 1 69 ? 11.591 1.310 -15.976 1.00 90.38 69 VAL A N 1
ATOM 512 C CA . VAL A 1 69 ? 11.568 0.517 -14.744 1.00 90.38 69 VAL A CA 1
ATOM 513 C C . VAL A 1 69 ? 11.049 1.395 -13.618 1.00 90.38 69 VAL A C 1
ATOM 515 O O . VAL A 1 69 ? 11.552 2.496 -13.413 1.00 90.38 69 VAL A O 1
ATOM 518 N N . ARG A 1 70 ? 10.056 0.920 -12.868 1.00 83.94 70 ARG A N 1
ATOM 519 C CA . ARG A 1 70 ? 9.625 1.549 -11.616 1.00 83.94 70 ARG A CA 1
ATOM 520 C C . ARG A 1 70 ? 10.180 0.731 -10.451 1.00 83.94 70 ARG A C 1
ATOM 522 O O . ARG A 1 70 ? 10.008 -0.482 -10.435 1.00 83.94 70 ARG A O 1
ATOM 529 N N . VAL A 1 71 ? 10.864 1.389 -9.520 1.00 80.75 71 VAL A N 1
ATOM 530 C CA . VAL A 1 71 ? 11.527 0.775 -8.356 1.00 80.75 71 VAL A CA 1
ATOM 531 C C . VAL A 1 71 ? 11.192 1.540 -7.074 1.00 80.75 71 VAL A C 1
ATOM 533 O O . VAL A 1 71 ? 10.837 2.711 -7.136 1.00 80.75 71 VAL A O 1
ATOM 536 N N . GLY A 1 72 ? 11.354 0.922 -5.905 1.00 71.25 72 GLY A N 1
ATOM 537 C CA . GLY A 1 72 ? 10.938 1.489 -4.610 1.00 71.25 72 GLY A CA 1
ATOM 538 C C . GLY A 1 72 ? 9.509 1.097 -4.238 1.00 71.25 72 GLY A C 1
ATOM 539 O O . GLY A 1 72 ? 8.884 0.413 -5.034 1.00 71.25 72 GLY A O 1
ATOM 540 N N . TYR A 1 73 ? 9.051 1.478 -3.035 1.00 65.44 73 TYR A N 1
ATOM 541 C CA . TYR A 1 73 ? 7.857 0.933 -2.363 1.00 65.44 73 TYR A CA 1
ATOM 542 C C . TYR A 1 73 ? 6.665 0.728 -3.317 1.00 65.44 73 TYR A C 1
ATOM 544 O O . TYR A 1 73 ? 5.945 1.693 -3.586 1.00 65.44 73 TYR A O 1
ATOM 552 N N . PRO A 1 74 ? 6.424 -0.498 -3.833 1.00 62.72 74 PRO A N 1
ATOM 553 C CA . PRO A 1 74 ? 5.057 -0.860 -4.145 1.00 62.72 74 PRO A CA 1
ATOM 554 C C . PRO A 1 74 ? 4.286 -0.760 -2.831 1.00 62.72 74 PRO A C 1
ATOM 556 O O . PRO A 1 74 ? 4.822 -1.072 -1.762 1.00 62.72 74 PRO A O 1
ATOM 559 N N . CYS A 1 75 ? 3.053 -0.294 -2.902 1.00 73.56 75 CYS A N 1
ATOM 560 C CA . CYS A 1 75 ? 2.132 -0.397 -1.790 1.00 73.56 75 CYS A CA 1
ATOM 561 C C . CYS A 1 75 ? 1.723 -1.849 -1.590 1.00 73.56 75 CYS A C 1
ATOM 563 O O . CYS A 1 75 ? 0.624 -2.254 -1.950 1.00 73.56 75 CYS A O 1
ATOM 565 N N . ASP A 1 76 ? 2.649 -2.641 -1.060 1.00 77.81 76 ASP A N 1
ATOM 566 C CA . ASP A 1 76 ? 2.392 -4.017 -0.683 1.00 77.81 76 ASP A CA 1
ATOM 567 C C . ASP A 1 76 ? 1.804 -3.995 0.724 1.00 77.81 76 ASP A C 1
ATOM 569 O O . ASP A 1 76 ? 2.503 -3.754 1.706 1.00 77.81 76 ASP A O 1
ATOM 573 N N . TYR A 1 77 ? 0.483 -4.108 0.788 1.00 88.44 77 TYR A N 1
ATOM 574 C CA . TYR A 1 77 ? -0.274 -4.174 2.027 1.00 88.44 77 TYR A CA 1
ATOM 575 C C . TYR A 1 77 ? -1.429 -5.151 1.847 1.00 88.44 77 TYR A C 1
ATOM 577 O O . TYR A 1 77 ? -1.926 -5.342 0.736 1.00 88.44 77 TYR A O 1
ATOM 585 N N . VAL A 1 78 ? -1.904 -5.738 2.942 1.00 92.88 78 VAL A N 1
ATOM 586 C CA . VAL A 1 78 ? -3.106 -6.577 2.934 1.00 92.88 78 VAL A CA 1
ATOM 587 C C . VAL A 1 78 ? -4.280 -5.751 3.479 1.00 92.88 78 VAL A C 1
ATOM 589 O O . VAL A 1 78 ? -4.241 -5.313 4.627 1.00 92.88 78 VAL A O 1
ATOM 592 N N . PRO A 1 79 ? -5.352 -5.486 2.707 1.00 94.75 79 PRO A N 1
ATOM 593 C CA . PRO A 1 79 ? -6.497 -4.740 3.207 1.00 94.75 79 PRO A CA 1
ATOM 594 C C . PRO A 1 79 ? -7.126 -5.426 4.411 1.00 94.75 79 PRO A C 1
ATOM 596 O O . PRO A 1 79 ? -7.471 -6.607 4.367 1.00 94.75 79 PRO A O 1
ATOM 599 N N . GLY A 1 80 ? -7.317 -4.658 5.476 1.00 96.81 80 GLY A N 1
ATOM 600 C CA . GLY A 1 80 ? -7.811 -5.148 6.754 1.00 96.81 80 GLY A CA 1
ATOM 601 C C . GLY A 1 80 ? -6.728 -5.655 7.702 1.00 96.81 80 GLY A C 1
ATOM 602 O O . GLY A 1 80 ? -7.051 -5.823 8.874 1.00 96.81 80 GLY A O 1
ATOM 603 N N . ASP A 1 81 ? -5.482 -5.837 7.255 1.00 97.38 81 ASP A N 1
ATOM 604 C CA . ASP A 1 81 ? -4.334 -6.130 8.123 1.00 97.38 81 ASP A CA 1
ATOM 605 C C . ASP A 1 81 ? -3.767 -4.822 8.686 1.00 97.38 81 ASP A C 1
ATOM 607 O O . ASP A 1 81 ? -2.754 -4.275 8.261 1.00 97.38 81 ASP A O 1
ATOM 611 N N . ILE A 1 82 ? -4.493 -4.247 9.637 1.00 97.69 82 ILE A N 1
ATOM 612 C CA . ILE A 1 82 ? -4.155 -2.941 10.213 1.00 97.69 82 ILE A CA 1
ATOM 613 C C . ILE A 1 82 ? -2.869 -3.039 11.049 1.00 97.69 82 ILE A C 1
ATOM 615 O O . ILE A 1 82 ? -2.225 -2.021 11.327 1.00 97.69 82 ILE A O 1
ATOM 619 N N . ASN A 1 83 ? -2.521 -4.244 11.503 1.00 96.19 83 ASN A N 1
ATOM 620 C CA . ASN A 1 83 ? -1.411 -4.468 12.413 1.00 96.19 83 ASN A CA 1
ATOM 621 C C . ASN A 1 83 ? -0.112 -4.939 11.721 1.00 96.19 83 ASN A C 1
ATOM 623 O O . ASN A 1 83 ? 0.944 -4.855 12.355 1.00 96.19 83 ASN A O 1
ATOM 627 N N . GLY A 1 84 ? -0.177 -5.312 10.439 1.00 94.81 84 GLY A N 1
ATOM 628 C CA . GLY A 1 84 ? 0.959 -5.690 9.596 1.00 94.81 84 GLY A CA 1
ATOM 629 C C . GLY A 1 84 ? 1.519 -7.073 9.926 1.00 94.81 84 GLY A C 1
ATOM 630 O O . GLY A 1 84 ? 2.740 -7.249 9.917 1.00 94.81 84 GLY A O 1
ATOM 631 N N . ASP A 1 85 ? 0.660 -8.022 10.319 1.00 95.31 85 ASP A N 1
ATOM 632 C CA . ASP A 1 85 ? 1.048 -9.410 10.627 1.00 95.31 85 ASP A CA 1
ATOM 633 C C . ASP A 1 85 ? 0.667 -10.421 9.533 1.00 95.31 85 ASP A C 1
ATOM 635 O O . ASP A 1 85 ? 0.729 -11.630 9.773 1.00 95.31 85 ASP A O 1
ATOM 639 N N . ASP A 1 86 ? 0.297 -9.938 8.347 1.00 94.38 86 ASP A N 1
ATOM 640 C CA . ASP A 1 86 ? -0.198 -10.672 7.179 1.00 94.38 86 ASP A CA 1
ATOM 641 C C . ASP A 1 86 ? -1.493 -11.468 7.439 1.00 94.38 86 ASP A C 1
ATOM 643 O O . ASP A 1 86 ? -1.880 -12.328 6.638 1.00 94.38 86 ASP A O 1
ATOM 647 N N . ASN A 1 87 ? -2.190 -11.221 8.557 1.00 96.38 87 ASN A N 1
ATOM 648 C CA . ASN A 1 87 ? -3.380 -11.975 8.937 1.00 96.38 87 ASN A CA 1
ATOM 649 C C . ASN A 1 87 ? -4.568 -11.079 9.306 1.00 96.38 87 ASN A C 1
ATOM 651 O O . ASN A 1 87 ? -4.708 -10.632 10.436 1.00 96.38 87 ASN A O 1
ATOM 655 N N . VAL A 1 88 ? -5.541 -10.980 8.400 1.00 97.50 88 VAL A N 1
ATOM 656 C CA . VAL A 1 88 ? -6.775 -10.212 8.632 1.00 97.50 88 VAL A CA 1
ATOM 657 C C . VAL A 1 88 ? -7.718 -10.930 9.611 1.00 97.50 88 VAL A C 1
ATOM 659 O O . VAL A 1 88 ? -8.468 -11.837 9.227 1.00 97.50 88 VAL A O 1
ATOM 662 N N . MET A 1 89 ? -7.724 -10.523 10.883 1.00 97.25 89 MET A N 1
ATOM 663 C CA . MET A 1 89 ? -8.590 -11.077 11.931 1.00 97.25 89 MET A CA 1
ATOM 664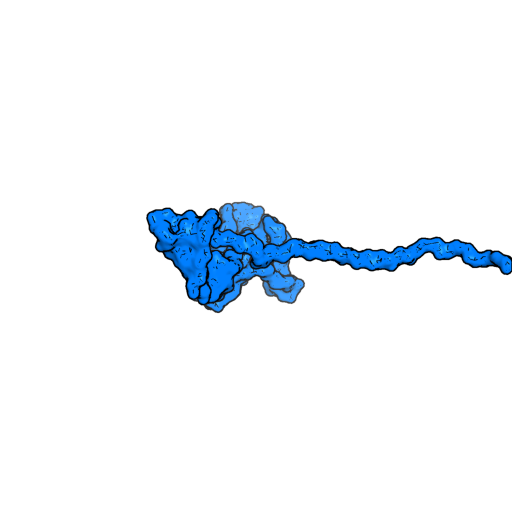 C C . MET A 1 89 ? -9.025 -10.038 12.993 1.00 97.25 89 MET A C 1
ATOM 666 O O . MET A 1 89 ? -8.964 -8.823 12.826 1.00 97.25 89 MET A O 1
ATOM 670 N N . GLY A 1 90 ? -9.597 -10.497 14.114 1.00 96.94 90 GLY A N 1
ATOM 671 C CA . GLY A 1 90 ? -10.177 -9.599 15.127 1.00 96.94 90 GLY A CA 1
ATOM 672 C C . GLY A 1 90 ? -9.164 -8.721 15.885 1.00 96.94 90 GLY A C 1
ATOM 673 O O . GLY A 1 90 ? -9.551 -7.723 16.507 1.00 96.94 90 GLY A O 1
ATOM 674 N N . ASN A 1 91 ? -7.876 -9.074 15.864 1.00 97.94 91 ASN A N 1
ATOM 675 C CA . ASN A 1 91 ? -6.803 -8.256 16.437 1.00 97.94 91 ASN A CA 1
ATOM 676 C C . ASN A 1 91 ? -6.597 -6.958 15.635 1.00 97.94 91 ASN A C 1
ATOM 678 O O . ASN A 1 91 ? -6.354 -5.941 16.280 1.00 97.94 91 ASN A O 1
ATOM 682 N N . ASP A 1 92 ? -6.819 -6.935 14.317 1.00 98.44 92 ASP A N 1
ATOM 683 C CA . ASP A 1 92 ? -6.752 -5.724 13.479 1.00 98.44 92 ASP A CA 1
ATOM 684 C C . ASP A 1 92 ? -7.766 -4.671 13.891 1.00 98.44 92 ASP A C 1
ATOM 686 O O . ASP A 1 92 ? -7.443 -3.497 14.076 1.00 98.44 92 ASP A O 1
ATOM 690 N N . VAL A 1 93 ? -9.002 -5.108 14.145 1.00 98.50 93 VAL A N 1
ATOM 691 C CA . VAL A 1 93 ? -10.062 -4.243 14.677 1.00 98.50 93 VAL A CA 1
ATOM 692 C C . VAL A 1 93 ? -9.604 -3.626 15.994 1.00 98.50 93 VAL A C 1
ATOM 694 O O . VAL A 1 93 ? -9.728 -2.420 16.212 1.00 98.50 93 VAL A O 1
ATOM 697 N N . THR A 1 94 ? -9.054 -4.449 16.889 1.00 98.19 94 THR A N 1
ATOM 698 C CA . THR A 1 94 ? -8.593 -3.985 18.202 1.00 98.19 94 THR A CA 1
ATOM 699 C C . THR A 1 94 ? -7.399 -3.040 18.068 1.00 98.19 94 THR A C 1
ATOM 701 O O . THR A 1 94 ? -7.329 -2.039 18.786 1.00 98.19 94 THR A O 1
ATOM 704 N N . TYR A 1 95 ? -6.485 -3.315 17.140 1.00 98.56 95 TYR A N 1
ATOM 705 C CA . TYR A 1 95 ? -5.335 -2.476 16.826 1.00 98.56 95 TYR A CA 1
ATOM 706 C C . TYR A 1 95 ? -5.786 -1.103 16.318 1.00 98.56 95 TYR A C 1
ATOM 708 O O . TYR A 1 95 ? -5.432 -0.084 16.916 1.00 98.56 95 TYR A O 1
ATOM 716 N N . GLY A 1 96 ? -6.661 -1.067 15.310 1.00 97.94 96 GLY A N 1
ATOM 717 C CA . GLY A 1 96 ? -7.223 0.165 14.759 1.00 97.94 96 GLY A CA 1
ATOM 718 C C . GLY A 1 96 ? -7.987 0.988 15.802 1.00 97.94 96 GLY A C 1
ATOM 719 O O . GLY A 1 96 ? -7.776 2.194 15.924 1.00 97.94 96 GLY A O 1
ATOM 720 N N . VAL A 1 97 ? -8.798 0.348 16.655 1.00 98.38 97 VAL A N 1
ATOM 721 C CA . VAL A 1 97 ? -9.469 1.035 17.779 1.00 98.38 97 VAL A CA 1
ATOM 722 C C . VAL A 1 97 ? -8.460 1.664 18.742 1.00 98.38 97 VAL A C 1
ATOM 724 O O . VAL A 1 97 ? -8.670 2.786 19.208 1.00 98.38 97 VAL A O 1
ATOM 727 N N . ARG A 1 98 ? -7.370 0.962 19.074 1.00 98.44 98 ARG A N 1
ATOM 728 C CA . ARG A 1 98 ? -6.321 1.495 19.959 1.00 98.44 98 ARG A CA 1
ATOM 729 C C . ARG A 1 98 ? -5.590 2.672 19.319 1.00 98.44 98 ARG A C 1
ATOM 731 O O . ARG A 1 98 ? -5.333 3.650 20.023 1.00 98.44 98 ARG A O 1
ATOM 738 N N . TYR A 1 99 ? -5.304 2.591 18.022 1.00 97.50 99 TYR A N 1
ATOM 739 C CA . TYR A 1 99 ? -4.732 3.686 17.245 1.00 97.50 99 TYR A CA 1
ATOM 740 C C . TYR A 1 99 ? -5.624 4.937 17.301 1.00 97.50 99 TYR A C 1
ATOM 742 O O . TYR A 1 99 ? -5.173 5.981 17.768 1.00 97.50 99 TYR A O 1
ATOM 750 N N . PHE A 1 100 ? -6.916 4.825 16.965 1.00 97.69 100 PHE A N 1
ATOM 751 C CA . PHE A 1 100 ? -7.847 5.965 17.016 1.00 97.69 100 PHE A CA 1
ATOM 752 C C . PHE A 1 100 ? -8.030 6.547 18.422 1.00 97.69 100 PHE A C 1
ATOM 754 O O . PHE A 1 100 ? -8.296 7.737 18.579 1.00 97.69 100 PHE A O 1
ATOM 761 N N . LYS A 1 101 ? -7.871 5.725 19.464 1.00 96.94 101 LYS A N 1
ATOM 762 C CA . LYS A 1 101 ? -7.886 6.180 20.862 1.00 96.94 101 LYS A CA 1
ATOM 763 C C . LYS A 1 101 ? -6.592 6.872 21.305 1.00 96.94 101 LYS A C 1
ATOM 765 O O . LYS A 1 101 ? -6.546 7.356 22.433 1.00 96.94 101 LYS A O 1
ATOM 770 N N . GLY A 1 102 ? -5.546 6.888 20.479 1.00 96.44 102 GLY A N 1
ATOM 771 C CA . GLY A 1 102 ? -4.235 7.444 20.827 1.00 96.44 102 GLY A CA 1
ATOM 772 C C . GLY A 1 102 ? -3.468 6.627 21.874 1.00 96.44 102 GLY A C 1
ATOM 773 O O . GLY A 1 102 ? -2.554 7.147 22.507 1.00 96.44 102 GLY A O 1
ATOM 774 N N . ILE A 1 103 ? -3.852 5.364 22.090 1.00 96.25 103 ILE A N 1
ATOM 775 C CA . ILE A 1 103 ? -3.220 4.449 23.064 1.00 96.25 103 ILE A CA 1
ATOM 776 C C . ILE A 1 103 ? -2.459 3.300 22.391 1.00 96.25 103 ILE A C 1
ATOM 778 O O . ILE A 1 103 ? -1.809 2.496 23.063 1.00 96.25 103 ILE A O 1
ATOM 782 N N . GLY A 1 104 ? -2.630 3.150 21.080 1.00 92.94 104 GLY A N 1
ATOM 783 C CA . GLY A 1 104 ? -1.947 2.170 20.248 1.00 92.94 104 GLY A CA 1
ATOM 784 C C . GLY A 1 104 ? -0.874 2.821 19.376 1.00 92.94 104 GLY A C 1
ATOM 785 O O . GLY A 1 104 ? -0.898 4.039 19.187 1.00 92.94 104 GLY A O 1
ATOM 786 N N . PRO A 1 105 ? 0.062 2.018 18.851 1.00 95.06 105 PRO A N 1
ATOM 787 C CA . PRO A 1 105 ? 0.990 2.461 17.812 1.00 95.06 105 PRO A CA 1
ATOM 788 C C . PRO A 1 105 ? 0.258 2.893 16.528 1.00 95.06 105 PRO A C 1
ATOM 790 O O . PRO A 1 105 ? -0.926 2.610 16.341 1.00 95.06 105 PRO A O 1
ATOM 793 N N . GLN A 1 106 ? 0.977 3.594 15.649 1.00 95.31 106 GLN A N 1
ATOM 794 C CA . GLN A 1 106 ? 0.514 3.891 14.290 1.00 95.31 106 GLN A CA 1
ATOM 795 C C . GLN A 1 106 ? 0.501 2.595 13.455 1.00 95.31 106 GLN A C 1
ATOM 797 O O . GLN A 1 106 ? 1.385 1.759 13.660 1.00 95.31 106 GLN A O 1
ATOM 802 N N . PRO A 1 107 ? -0.478 2.388 12.554 1.00 94.88 107 PRO A N 1
ATOM 803 C CA . PRO A 1 107 ? -0.429 1.286 11.596 1.00 94.88 107 PRO A CA 1
ATOM 804 C C . PRO A 1 107 ? 0.868 1.333 10.772 1.00 94.88 107 PRO A C 1
ATOM 806 O O . PRO A 1 107 ? 1.281 2.431 10.385 1.00 94.88 107 PRO A O 1
ATOM 809 N N . PRO A 1 108 ? 1.532 0.186 10.549 1.00 90.00 108 PRO A N 1
ATOM 810 C CA . PRO A 1 108 ? 2.817 0.142 9.854 1.00 90.00 108 PRO A CA 1
ATOM 811 C C . PRO A 1 108 ? 2.672 0.441 8.359 1.00 90.00 108 PRO A C 1
ATOM 813 O O . PRO A 1 108 ? 3.481 1.184 7.799 1.00 90.00 108 PRO A O 1
ATOM 816 N N . ASP A 1 109 ? 1.608 -0.070 7.739 1.00 88.31 109 ASP A N 1
ATOM 817 C CA . ASP A 1 109 ? 1.435 0.003 6.295 1.00 88.31 109 ASP A CA 1
ATOM 818 C C . ASP A 1 109 ? 0.765 1.311 5.901 1.00 88.31 109 ASP A C 1
ATOM 820 O O . ASP A 1 109 ? -0.433 1.544 6.110 1.00 88.31 109 ASP A O 1
ATOM 824 N N . SER A 1 110 ? 1.575 2.194 5.323 1.00 87.00 110 SER A N 1
ATOM 825 C CA . SER A 1 110 ? 1.123 3.462 4.779 1.00 87.00 110 SER A CA 1
ATOM 826 C C . SER A 1 110 ? 1.567 3.626 3.336 1.00 87.00 110 SER A C 1
ATOM 828 O O . SER A 1 110 ? 2.698 3.320 2.970 1.00 87.00 110 SER A O 1
ATOM 830 N N . CYS A 1 111 ? 0.653 4.147 2.530 1.00 86.31 111 CYS A N 1
ATOM 831 C CA . CYS A 1 111 ? 0.849 4.399 1.119 1.00 86.31 111 CYS A CA 1
ATOM 832 C C . CYS A 1 111 ? 0.642 5.848 0.790 1.00 86.31 111 CYS A C 1
ATOM 834 O O . CYS A 1 111 ? -0.209 6.526 1.368 1.00 86.31 111 CYS A O 1
ATOM 836 N N . TRP A 1 112 ? 1.393 6.314 -0.190 1.00 84.38 112 TRP A N 1
ATOM 837 C CA . TRP A 1 112 ? 1.156 7.628 -0.728 1.00 84.38 112 TRP A CA 1
ATOM 838 C C . TRP A 1 112 ? -0.061 7.622 -1.644 1.00 84.38 112 TRP A C 1
ATOM 840 O O . TRP A 1 112 ? -0.141 6.853 -2.600 1.00 84.38 112 TRP A O 1
ATOM 850 N N . ASN A 1 113 ? -0.991 8.525 -1.367 1.00 84.25 113 ASN A N 1
ATOM 851 C CA . ASN A 1 113 ? -2.126 8.795 -2.226 1.00 84.25 113 ASN A CA 1
ATOM 852 C C . ASN A 1 113 ? -1.775 9.963 -3.157 1.00 84.25 113 ASN A C 1
ATOM 854 O O . ASN A 1 113 ? -1.651 11.111 -2.720 1.00 84.25 113 ASN A O 1
ATOM 858 N N . ASP A 1 114 ? -1.641 9.681 -4.454 1.00 74.69 114 ASP A N 1
ATOM 859 C CA . ASP A 1 114 ? -1.316 10.697 -5.465 1.00 74.69 114 ASP A CA 1
ATOM 860 C C . ASP A 1 114 ? -2.433 11.741 -5.637 1.00 74.69 114 ASP A C 1
ATOM 862 O O . ASP A 1 114 ? -2.160 12.895 -5.970 1.00 74.69 114 ASP A O 1
ATOM 866 N N . SER A 1 115 ? -3.688 11.369 -5.363 1.00 84.19 115 SER A N 1
ATOM 867 C CA . SER A 1 115 ? -4.846 12.268 -5.491 1.00 84.19 115 SER A CA 1
ATOM 868 C C . SER A 1 115 ? -4.882 13.326 -4.390 1.00 84.19 115 SER A C 1
ATOM 870 O O . SER A 1 115 ? -5.318 14.452 -4.631 1.00 84.19 115 SER A O 1
ATOM 872 N N . THR A 1 116 ? -4.423 12.987 -3.184 1.00 83.94 116 THR A N 1
ATOM 873 C CA . THR A 1 116 ? -4.419 13.897 -2.027 1.00 83.94 116 THR A CA 1
ATOM 874 C C . THR A 1 116 ? -3.030 14.415 -1.668 1.00 83.94 116 THR A C 1
ATOM 876 O O . THR A 1 116 ? -2.920 15.312 -0.834 1.00 83.94 116 THR A O 1
ATOM 879 N N . SER A 1 117 ? -1.974 13.887 -2.299 1.00 83.44 117 SER A N 1
ATOM 880 C CA . SER A 1 117 ? -0.574 14.190 -1.972 1.00 83.44 117 SER A CA 1
ATOM 881 C C . SER A 1 117 ? -0.264 13.981 -0.483 1.00 83.44 117 SER A C 1
ATOM 883 O O . SER A 1 117 ? 0.344 14.834 0.169 1.00 83.44 117 SER A O 1
ATOM 885 N N . SER A 1 118 ? -0.733 12.862 0.075 1.00 85.94 118 SER A N 1
ATOM 886 C CA . SER A 1 118 ? -0.592 12.537 1.497 1.00 85.94 118 SER A CA 1
ATOM 887 C C . SER A 1 118 ? -0.426 11.038 1.736 1.00 85.94 118 SER A C 1
ATOM 889 O O . SER A 1 118 ? -0.878 10.223 0.937 1.00 85.94 118 SER A O 1
ATOM 891 N N . TRP A 1 119 ? 0.148 10.673 2.883 1.00 86.44 119 TRP A N 1
ATOM 892 C CA . TRP A 1 119 ? 0.205 9.287 3.349 1.00 86.44 119 TRP A CA 1
ATOM 893 C C . TRP A 1 119 ? -1.146 8.822 3.909 1.00 86.44 119 TRP A C 1
ATOM 895 O O . TRP A 1 119 ? -1.777 9.537 4.690 1.00 86.44 119 TRP A O 1
ATOM 905 N N . LEU A 1 120 ? -1.559 7.616 3.528 1.00 91.38 120 LEU A N 1
ATOM 906 C CA . LEU A 1 120 ? -2.758 6.914 3.977 1.00 91.38 120 LEU A CA 1
ATOM 907 C C . LEU A 1 120 ? -2.352 5.580 4.606 1.00 91.38 120 LEU A C 1
ATOM 909 O O . LEU A 1 120 ? -1.663 4.796 3.962 1.00 91.38 120 LEU A O 1
ATOM 913 N N . TYR A 1 121 ? -2.833 5.282 5.814 1.00 94.38 121 TYR A N 1
ATOM 914 C CA . TYR A 1 121 ? -2.747 3.936 6.395 1.00 94.38 121 TYR A CA 1
ATOM 915 C C . TYR A 1 121 ? -3.655 2.981 5.613 1.00 94.38 121 TYR A C 1
ATOM 917 O O . TYR A 1 121 ? -4.836 2.839 5.928 1.00 94.38 121 TYR A O 1
ATOM 925 N N . SER A 1 122 ? -3.132 2.407 4.533 1.00 93.12 122 SER A N 1
ATOM 926 C CA . SER A 1 122 ? -3.965 1.878 3.442 1.00 93.12 122 SER A CA 1
ATOM 927 C C . SER A 1 122 ? -4.546 0.512 3.744 1.00 93.12 122 SER A C 1
ATOM 929 O O . SER A 1 122 ? -5.678 0.250 3.355 1.00 93.12 122 SER A O 1
ATOM 931 N N . ALA A 1 123 ? -3.859 -0.289 4.560 1.00 95.06 123 ALA A N 1
ATOM 932 C CA . ALA A 1 123 ? -4.443 -1.494 5.139 1.00 95.06 123 ALA A CA 1
ATOM 933 C C . ALA A 1 123 ? -5.661 -1.192 6.032 1.00 95.06 123 ALA A C 1
ATOM 935 O O . ALA A 1 123 ? -6.530 -2.042 6.215 1.00 95.06 123 ALA A O 1
ATOM 936 N N . GLY A 1 124 ? -5.750 0.031 6.566 1.00 96.62 124 GLY A N 1
ATOM 937 C CA . GLY A 1 124 ? -6.872 0.493 7.373 1.00 96.62 124 GLY A CA 1
ATOM 938 C C . GLY A 1 124 ? -8.119 0.876 6.579 1.00 96.62 124 GLY A C 1
ATOM 939 O O . GLY A 1 124 ? -9.214 0.766 7.127 1.00 96.62 124 GLY A O 1
ATOM 940 N N . ASP A 1 125 ? -7.991 1.310 5.322 1.00 96.50 125 ASP A N 1
ATOM 941 C CA . ASP A 1 125 ? -9.150 1.584 4.464 1.00 96.50 125 ASP A CA 1
ATOM 942 C C . ASP A 1 125 ? -9.692 0.267 3.914 1.00 96.50 125 ASP A C 1
ATOM 944 O O . ASP A 1 125 ? -9.088 -0.364 3.051 1.00 96.50 125 ASP A O 1
ATOM 948 N N . VAL A 1 126 ? -10.842 -0.145 4.435 1.00 97.19 126 VAL A N 1
ATOM 949 C CA . VAL A 1 126 ? -11.471 -1.425 4.085 1.00 97.19 126 VAL A CA 1
ATOM 950 C C . VAL A 1 126 ? -12.768 -1.247 3.304 1.00 97.19 126 VAL A C 1
ATOM 952 O O . VAL A 1 126 ? -13.371 -2.238 2.895 1.00 97.19 126 VAL A O 1
ATOM 955 N N . ASN A 1 127 ? -13.215 -0.001 3.106 1.00 96.31 127 ASN A N 1
ATOM 956 C CA . ASN A 1 127 ? -14.438 0.330 2.370 1.00 96.31 127 ASN A CA 1
ATOM 957 C C . ASN A 1 127 ? -14.172 1.070 1.046 1.00 96.31 127 ASN A C 1
ATOM 959 O O . ASN A 1 127 ? -15.128 1.443 0.362 1.00 96.31 127 ASN A O 1
ATOM 963 N N . GLY A 1 128 ? -12.900 1.257 0.678 1.00 94.69 128 GLY A N 1
ATOM 964 C CA . GLY A 1 128 ? -12.481 1.852 -0.590 1.00 94.69 128 GLY A CA 1
ATOM 965 C C . GLY A 1 128 ? -12.711 3.362 -0.661 1.00 94.69 128 GLY A C 1
ATOM 966 O O . GLY A 1 128 ? -12.817 3.919 -1.756 1.00 94.69 128 GLY A O 1
ATOM 967 N N . SER A 1 129 ? -12.830 4.032 0.489 1.00 95.38 129 SER A N 1
ATOM 96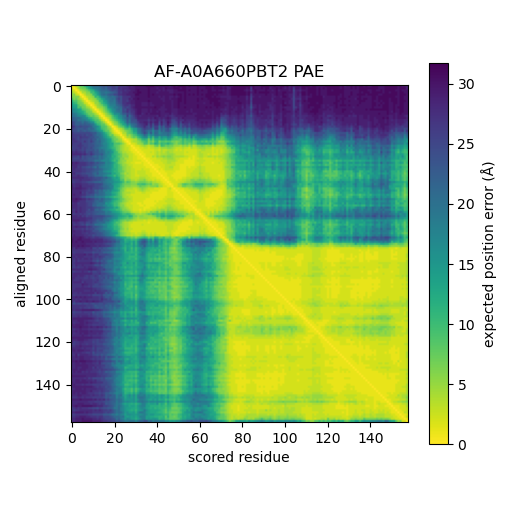8 C CA . SER A 1 129 ? -13.025 5.488 0.560 1.00 95.38 129 SER A CA 1
ATOM 969 C C . SER A 1 129 ? -11.732 6.283 0.385 1.00 95.38 129 SER A C 1
ATOM 971 O O . SER A 1 129 ? -11.780 7.511 0.287 1.00 95.38 129 SER A O 1
ATOM 973 N N . CYS A 1 130 ? -10.584 5.602 0.353 1.00 93.94 130 CYS A N 1
ATOM 974 C CA . CYS A 1 130 ? -9.246 6.183 0.388 1.00 93.94 130 CYS A CA 1
ATOM 975 C C . CYS A 1 130 ? -9.000 7.062 1.620 1.00 93.94 130 CYS A C 1
ATOM 977 O O . CYS A 1 130 ? -8.240 8.034 1.580 1.00 93.94 130 CYS A O 1
ATOM 979 N N . THR A 1 131 ? -9.637 6.702 2.734 1.00 94.50 131 THR A N 1
ATOM 980 C CA . THR A 1 131 ? -9.441 7.310 4.050 1.00 94.50 131 THR A CA 1
ATOM 981 C C . THR A 1 131 ? -9.458 6.225 5.118 1.00 94.50 131 THR A C 1
ATOM 983 O O . THR A 1 131 ? -10.180 5.250 4.972 1.00 94.50 131 THR A O 1
ATOM 986 N N . PHE A 1 132 ? -8.681 6.394 6.193 1.00 95.94 132 PHE A N 1
ATOM 987 C CA . PHE A 1 132 ? -8.745 5.505 7.353 1.00 95.94 132 PHE A CA 1
ATOM 988 C C . PHE A 1 132 ? -9.386 6.226 8.541 1.00 95.94 132 PHE A C 1
ATOM 990 O O . PHE A 1 132 ? -8.790 7.117 9.153 1.00 95.94 132 PHE A O 1
ATOM 997 N N . MET A 1 133 ? -10.619 5.845 8.859 1.00 96.50 133 MET A N 1
ATOM 998 C CA . MET A 1 133 ? -11.488 6.463 9.856 1.00 96.50 133 MET A CA 1
ATOM 999 C C . MET A 1 133 ? -12.255 5.400 10.675 1.00 96.50 133 MET A C 1
ATOM 1001 O O . MET A 1 133 ? -12.147 4.191 10.484 1.00 96.50 133 MET A O 1
ATOM 1005 N N . GLY A 1 134 ? -13.058 5.834 11.653 1.00 96.19 134 GLY A N 1
ATOM 1006 C CA . GLY A 1 134 ? -13.800 4.914 12.533 1.00 96.19 134 GLY A CA 1
ATOM 1007 C C . GLY A 1 134 ? -14.891 4.082 11.832 1.00 96.19 134 GLY A C 1
ATOM 1008 O O . GLY A 1 134 ? -15.291 3.027 12.335 1.00 96.19 134 GLY A O 1
ATOM 1009 N N . ASN A 1 135 ? -15.383 4.525 10.672 1.00 97.69 135 ASN A N 1
ATOM 1010 C CA . ASN A 1 135 ? -16.296 3.743 9.833 1.00 97.69 135 ASN A CA 1
ATOM 1011 C C . ASN A 1 135 ? -15.596 2.535 9.197 1.00 97.69 135 ASN A C 1
ATOM 1013 O O . ASN A 1 135 ? -16.260 1.518 9.027 1.00 97.69 135 ASN A O 1
ATOM 1017 N N . ASP A 1 136 ? -14.290 2.589 8.932 1.00 98.44 136 ASP A N 1
ATOM 1018 C CA . ASP A 1 136 ? -13.509 1.442 8.446 1.00 98.44 136 ASP A CA 1
ATOM 1019 C C . ASP A 1 136 ? -13.422 0.334 9.492 1.00 98.44 136 ASP A C 1
ATOM 1021 O O . ASP A 1 136 ? -13.652 -0.836 9.199 1.00 98.44 136 ASP A O 1
ATOM 1025 N N . ILE A 1 137 ? -13.255 0.704 10.763 1.00 98.38 137 ILE A N 1
ATOM 1026 C CA . ILE A 1 137 ? -13.335 -0.250 11.880 1.00 98.38 137 ILE A CA 1
ATOM 1027 C C . ILE A 1 137 ? -14.705 -0.932 11.914 1.00 98.38 137 ILE A C 1
ATOM 1029 O O . ILE A 1 137 ? -14.811 -2.148 12.078 1.00 98.38 137 ILE A O 1
ATOM 1033 N N . THR A 1 138 ? -15.773 -0.151 11.749 1.00 97.94 138 THR A N 1
ATOM 1034 C CA . THR A 1 138 ? -17.140 -0.690 11.737 1.00 97.94 138 THR A CA 1
ATOM 1035 C C . THR A 1 138 ? -17.371 -1.582 10.515 1.00 97.94 138 THR A C 1
ATOM 1037 O O . THR A 1 138 ? -18.032 -2.616 10.624 1.00 97.94 138 THR A O 1
ATOM 1040 N N . PHE A 1 139 ? -16.792 -1.221 9.371 1.00 98.56 139 PHE A N 1
ATOM 1041 C CA . PHE A 1 139 ? -16.858 -1.991 8.138 1.00 98.56 139 PHE A CA 1
ATOM 1042 C C . PHE A 1 139 ? -16.122 -3.331 8.265 1.00 98.56 139 PHE A C 1
ATOM 1044 O O . PHE A 1 139 ? -16.696 -4.364 7.924 1.00 98.56 139 PHE A O 1
ATOM 1051 N N . LEU A 1 140 ? -14.913 -3.345 8.834 1.00 98.31 140 LEU A N 1
ATOM 1052 C CA . LEU A 1 140 ? -14.131 -4.564 9.060 1.00 98.31 140 LEU A CA 1
ATOM 1053 C C . LEU A 1 140 ? -14.851 -5.527 10.017 1.00 98.31 140 LEU A C 1
ATOM 1055 O O . LEU A 1 140 ? -14.939 -6.728 9.768 1.00 98.31 140 LEU A O 1
ATOM 1059 N N . VAL A 1 141 ? -15.479 -4.999 11.074 1.00 98.38 141 VAL A N 1
ATOM 1060 C CA . VAL A 1 141 ? -16.362 -5.799 11.944 1.00 98.38 141 VAL A CA 1
ATOM 1061 C C . VAL A 1 141 ? -17.556 -6.361 11.166 1.00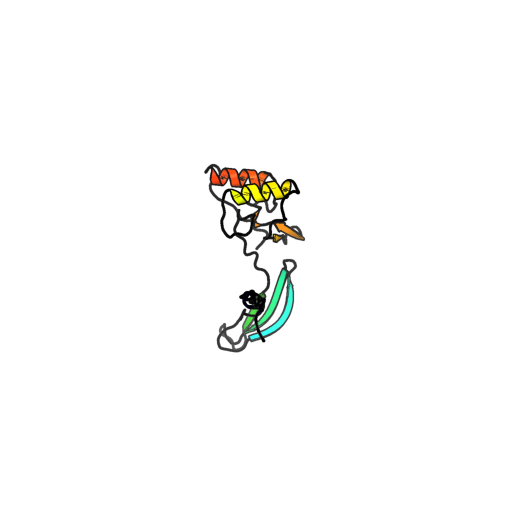 98.38 141 VAL A C 1
ATOM 1063 O O . VAL A 1 141 ? -17.955 -7.502 11.397 1.00 98.38 141 VAL A O 1
ATOM 1066 N N . GLY A 1 142 ? -18.145 -5.575 10.262 1.00 98.44 142 GLY A N 1
ATOM 1067 C CA . GLY A 1 142 ? -19.222 -6.021 9.378 1.00 98.44 142 GLY A CA 1
ATOM 1068 C C . GLY A 1 142 ? -18.788 -7.145 8.435 1.00 98.44 142 GLY A C 1
ATOM 1069 O O . GLY A 1 142 ? -19.549 -8.093 8.251 1.00 98.44 142 GLY A O 1
ATOM 1070 N N . TYR A 1 143 ? -17.562 -7.091 7.914 1.00 98.25 143 TYR A N 1
ATOM 1071 C CA . TYR A 1 143 ? -16.969 -8.153 7.099 1.00 98.25 143 TYR A CA 1
ATOM 1072 C C . TYR A 1 143 ? -16.841 -9.463 7.888 1.00 98.25 143 TYR A C 1
ATOM 1074 O O . TYR A 1 143 ? -17.398 -10.479 7.480 1.00 98.25 143 TYR A O 1
ATOM 1082 N N . PHE A 1 144 ? -16.251 -9.435 9.089 1.00 98.12 144 PHE A N 1
ATOM 1083 C CA . PHE A 1 144 ? -16.150 -10.638 9.933 1.00 98.12 144 PHE A CA 1
ATOM 1084 C C . PHE A 1 144 ? -17.506 -11.218 10.360 1.00 98.12 144 PHE A C 1
ATOM 1086 O O . PHE A 1 144 ? -17.605 -12.395 10.701 1.00 98.12 144 PHE A O 1
ATOM 1093 N N . LYS A 1 145 ? -18.565 -10.403 10.345 1.00 97.88 145 LYS A N 1
ATOM 1094 C CA . LYS A 1 145 ? -19.943 -10.832 10.624 1.00 97.88 145 LYS A CA 1
ATOM 1095 C C . LYS A 1 145 ? -20.704 -11.310 9.383 1.00 97.88 145 LYS A C 1
ATOM 1097 O O . LYS A 1 145 ? -21.856 -11.717 9.521 1.00 97.88 145 LYS A O 1
ATOM 1102 N N . GLY A 1 146 ? -20.107 -11.239 8.192 1.00 97.25 146 GLY A N 1
ATOM 1103 C CA . GLY A 1 146 ? -20.767 -11.556 6.923 1.00 97.25 146 GLY A CA 1
ATOM 1104 C C . GLY A 1 146 ? -21.808 -10.520 6.479 1.00 97.25 146 GLY A C 1
ATOM 1105 O O . GLY A 1 146 ? -22.646 -10.819 5.633 1.00 97.25 146 GLY A O 1
ATOM 1106 N N . CYS A 1 147 ? -21.795 -9.315 7.056 1.00 97.25 147 CYS A N 1
ATOM 1107 C CA . CYS A 1 147 ? -22.660 -8.206 6.644 1.00 97.25 147 CYS A CA 1
ATOM 1108 C C . CYS A 1 147 ? -22.086 -7.435 5.448 1.00 97.25 147 CYS A C 1
ATOM 1110 O O . CYS A 1 147 ? -22.856 -6.890 4.661 1.00 97.25 147 CYS A O 1
ATOM 1112 N N . ASN A 1 148 ? -20.756 -7.399 5.321 1.00 96.56 148 ASN A N 1
ATOM 1113 C CA . ASN A 1 148 ? -20.058 -6.842 4.165 1.00 96.56 148 ASN A CA 1
ATOM 1114 C C . ASN A 1 148 ? -19.434 -7.996 3.366 1.00 96.56 148 ASN A C 1
ATOM 1116 O O . ASN A 1 148 ? -18.805 -8.858 3.981 1.00 96.56 148 ASN A O 1
ATOM 1120 N N . PRO A 1 149 ? -19.626 -8.047 2.035 1.00 93.88 149 PRO A N 1
ATOM 1121 C CA . PRO A 1 149 ? -19.255 -9.212 1.232 1.00 93.88 149 PRO A CA 1
ATOM 1122 C C . PRO A 1 149 ? -17.742 -9.359 1.038 1.00 93.88 149 PRO A C 1
ATOM 1124 O O . PRO A 1 149 ? -17.261 -10.474 0.867 1.00 93.88 149 PRO A O 1
ATOM 1127 N N . GLU A 1 150 ? -17.002 -8.252 1.068 1.00 96.38 150 GLU A N 1
ATOM 1128 C CA . GLU A 1 150 ? -15.562 -8.216 0.833 1.00 96.38 150 GLU A CA 1
ATOM 1129 C C . GLU A 1 150 ? -14.927 -6.991 1.496 1.00 96.38 150 GLU A C 1
ATOM 1131 O O . GLU A 1 150 ? -15.622 -6.040 1.868 1.00 96.38 150 GLU A O 1
ATOM 1136 N N . ILE A 1 151 ? -13.604 -7.039 1.638 1.00 96.69 151 ILE A N 1
ATOM 1137 C CA . ILE A 1 151 ? -12.773 -5.891 1.993 1.00 96.69 151 ILE A CA 1
ATOM 1138 C C . ILE A 1 151 ? -12.330 -5.211 0.695 1.00 96.69 151 ILE A C 1
ATOM 1140 O O . ILE A 1 151 ? -11.915 -5.885 -0.248 1.00 96.69 151 ILE A O 1
ATOM 1144 N N . LEU A 1 152 ? -12.427 -3.884 0.649 1.00 95.44 152 LEU A N 1
ATOM 1145 C CA . LEU A 1 152 ? -12.122 -3.083 -0.532 1.00 95.44 152 LEU A CA 1
ATOM 1146 C C . LEU A 1 152 ? -10.757 -2.403 -0.411 1.00 95.44 152 LEU A C 1
ATOM 1148 O O . LEU A 1 152 ? -10.342 -2.020 0.676 1.00 95.44 152 LEU A O 1
ATOM 1152 N N . TRP A 1 153 ? -10.091 -2.231 -1.552 1.00 92.50 153 TRP A N 1
ATOM 1153 C CA . TRP A 1 153 ? -8.824 -1.510 -1.675 1.00 92.50 153 TRP A CA 1
ATOM 1154 C C . TRP A 1 153 ? -9.066 -0.029 -1.974 1.00 92.50 153 TRP A C 1
ATOM 1156 O O . TRP A 1 153 ? -10.065 0.320 -2.610 1.00 92.50 153 TRP A O 1
ATOM 1166 N N . CYS A 1 154 ? -8.108 0.831 -1.622 1.00 90.94 154 CYS A N 1
ATOM 1167 C CA . CYS A 1 154 ? -8.088 2.198 -2.126 1.00 90.94 154 CYS A CA 1
ATOM 1168 C C . CYS A 1 154 ? -7.499 2.217 -3.551 1.00 90.94 154 CYS A C 1
ATOM 1170 O O . CYS A 1 154 ? -6.319 1.917 -3.734 1.00 90.94 154 CYS A O 1
ATOM 1172 N N . PRO A 1 155 ? -8.257 2.629 -4.585 1.00 87.06 155 PRO A N 1
ATOM 1173 C CA . PRO A 1 155 ? -7.737 2.704 -5.955 1.00 87.06 155 PRO A CA 1
ATOM 1174 C C . PRO A 1 155 ? -6.714 3.833 -6.176 1.00 87.06 155 PRO A C 1
ATOM 1176 O O . PRO A 1 155 ? -6.147 3.939 -7.261 1.00 87.06 155 PRO A O 1
ATOM 1179 N N . GLN A 1 156 ? -6.512 4.714 -5.191 1.00 85.12 156 GLN A N 1
ATOM 1180 C CA . GLN A 1 156 ? -5.630 5.885 -5.285 1.00 85.12 156 GLN A CA 1
ATOM 1181 C C . GLN A 1 156 ? -4.251 5.669 -4.644 1.00 85.12 156 GLN A C 1
ATOM 1183 O O . GLN A 1 156 ? -3.420 6.576 -4.685 1.00 85.12 156 GLN A O 1
ATOM 1188 N N . THR A 1 157 ? -4.013 4.490 -4.066 1.00 79.94 157 THR A N 1
ATOM 1189 C CA . THR A 1 157 ? -2.740 4.072 -3.463 1.00 79.94 157 THR A CA 1
ATOM 1190 C C . THR A 1 157 ? -2.241 2.798 -4.158 1.00 79.94 157 THR A C 1
ATOM 1192 O O . THR A 1 157 ? -2.446 1.707 -3.625 1.00 79.94 157 THR A O 1
ATOM 1195 N N . PRO A 1 158 ? -1.696 2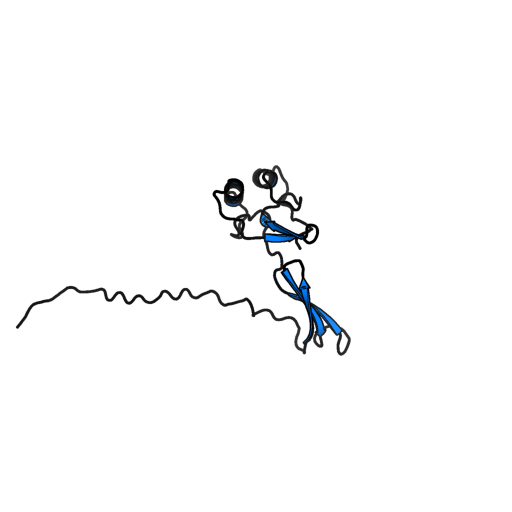.915 -5.385 1.00 60.94 158 PRO A N 1
ATOM 1196 C CA . PRO A 1 158 ? -1.231 1.779 -6.181 1.00 60.94 158 PRO A CA 1
ATOM 1197 C C . PRO A 1 158 ? 0.106 1.201 -5.708 1.00 60.94 158 PRO A C 1
ATOM 1199 O O . PRO A 1 158 ? 0.939 1.964 -5.168 1.00 60.94 158 PRO A O 1
#

Foldseek 3Di:
DDDDDDPDDDPPPPPPPPPVPPPPCVPVDDDAADFDWDFDDWDADLWFWIKTWTWYCRDDDDNTDIDIDTDGDQQPDAACPQQRPPDRDPVSLVQLVCVVVVNHDGRPRWTQQPVVSDIASFSQQFPQPSHRDVVSSVVSVCVVVCNHVGGDGHPRGD

Secondary structure (DSSP, 8-state):
------------------------GGG----S-SS-EEEEEEEE-TTSSEEEEEEESSSSSSSSEEEEEEES------TT-SSSSS--SHHHHHHHHHHHTTSSPPPS--EEETTTTEEE-GGG--BSSS---HHHHHHHHHHHTTSSS-PBPPTT--